Protein AF-A0A1A8RY24-F1 (afdb_monomer_lite)

InterPro domains:
  IPR001936 Ras GTPase-activating domain [PF00616] (1-47)
  IPR001936 Ras GTPase-activating domain [PS50018] (1-67)
  IPR008936 Rho GTPase activation protein [G3DSA:1.10.506.10] (1-67)
  IPR008936 Rho GTPase activation protein [SSF48350] (1-66)
  IPR039360 Ras GTPase-activating protein [PTHR10194] (1-67)

Sequence (67 aa):
RENTLATKAIDEYMKLVGQRYLIDTLGDFIKRLYNSAENCEVDPRKCPPAELSSNQQHLRETCQEVV

Radius of gyration: 17.1 Å; chains: 1; bounding box: 42×19×38 Å

pLDDT: mean 92.72, std 6.6, range [58.75, 97.81]

Structure (mmCIF, N/CA/C/O backbone):
data_AF-A0A1A8RY24-F1
#
_entry.id   AF-A0A1A8RY24-F1
#
loop_
_atom_site.group_PDB
_atom_site.id
_atom_site.type_symbol
_atom_site.label_atom_id
_atom_site.label_alt_id
_atom_site.label_comp_id
_atom_site.label_asym_id
_atom_site.label_entity_id
_atom_site.label_seq_id
_atom_site.pdbx_PDB_ins_code
_atom_site.Cartn_x
_atom_site.Cartn_y
_atom_site.Cartn_z
_atom_site.occupancy
_atom_site.B_iso_or_equiv
_atom_site.auth_seq_id
_atom_site.auth_comp_id
_atom_site.auth_asym_id
_atom_site.auth_atom_id
_atom_site.pdbx_PDB_model_num
ATOM 1 N N . ARG A 1 1 ? 19.346 -7.750 4.238 1.00 62.56 1 ARG A N 1
ATOM 2 C CA . ARG A 1 1 ? 20.343 -6.733 4.662 1.00 62.56 1 ARG A CA 1
ATOM 3 C C . ARG A 1 1 ? 20.329 -5.623 3.616 1.00 62.56 1 ARG A C 1
ATOM 5 O O . ARG A 1 1 ? 20.870 -5.829 2.543 1.00 62.56 1 ARG A O 1
ATOM 12 N N . GLU A 1 2 ? 19.682 -4.498 3.910 1.00 80.38 2 GLU A N 1
ATOM 13 C CA . GLU A 1 2 ? 19.376 -3.409 2.954 1.00 80.38 2 GLU A CA 1
ATOM 14 C C . GLU A 1 2 ? 20.569 -2.485 2.640 1.00 80.38 2 GLU A C 1
ATOM 16 O O . GLU A 1 2 ? 20.527 -1.679 1.716 1.00 80.38 2 GLU A O 1
ATOM 21 N N . ASN A 1 3 ? 21.681 -2.629 3.365 1.00 89.44 3 ASN A N 1
ATOM 22 C CA . ASN A 1 3 ? 22.818 -1.706 3.295 1.00 89.44 3 ASN A CA 1
ATOM 23 C C . ASN A 1 3 ? 23.881 -2.074 2.247 1.00 89.44 3 ASN A C 1
ATOM 25 O O . ASN A 1 3 ? 25.040 -1.690 2.392 1.00 89.44 3 ASN A O 1
ATOM 29 N N . THR A 1 4 ? 23.525 -2.822 1.204 1.00 95.81 4 THR A N 1
ATOM 30 C CA . THR A 1 4 ? 24.460 -3.131 0.110 1.00 95.81 4 THR A CA 1
ATOM 31 C C . THR A 1 4 ? 24.290 -2.151 -1.047 1.00 95.81 4 THR A C 1
ATOM 33 O O . THR A 1 4 ? 23.229 -1.553 -1.218 1.00 95.81 4 THR A O 1
ATOM 36 N N . LEU A 1 5 ? 25.326 -1.997 -1.874 1.00 95.25 5 LEU A N 1
ATOM 37 C CA . LEU A 1 5 ? 25.211 -1.228 -3.116 1.00 95.25 5 LEU A CA 1
ATOM 38 C C . LEU A 1 5 ? 24.143 -1.828 -4.043 1.00 95.25 5 LEU A C 1
ATOM 40 O O . LEU A 1 5 ? 23.366 -1.090 -4.637 1.00 95.25 5 LEU A O 1
ATOM 44 N N . ALA A 1 6 ? 24.081 -3.160 -4.120 1.00 96.38 6 ALA A N 1
ATOM 45 C CA . ALA A 1 6 ? 23.133 -3.871 -4.970 1.00 96.38 6 ALA A CA 1
ATOM 46 C C . ALA A 1 6 ? 21.676 -3.582 -4.582 1.00 96.38 6 ALA A C 1
ATOM 48 O O . ALA A 1 6 ? 20.873 -3.249 -5.446 1.00 96.38 6 ALA A O 1
ATOM 49 N N . THR A 1 7 ? 21.342 -3.645 -3.290 1.00 96.31 7 THR A N 1
ATOM 50 C CA . THR A 1 7 ? 19.980 -3.358 -2.808 1.00 96.31 7 THR A CA 1
ATOM 51 C C . THR A 1 7 ? 19.577 -1.912 -3.091 1.00 96.31 7 THR A C 1
ATOM 53 O O . THR A 1 7 ? 18.508 -1.683 -3.639 1.00 96.31 7 THR A O 1
ATOM 56 N N . LYS A 1 8 ? 20.475 -0.947 -2.853 1.00 95.75 8 LYS A N 1
ATOM 57 C CA . LYS A 1 8 ? 20.213 0.469 -3.166 1.00 95.75 8 LYS A CA 1
ATOM 58 C C . LYS A 1 8 ? 20.033 0.726 -4.663 1.00 95.75 8 LYS A C 1
ATOM 60 O O . LYS A 1 8 ? 19.168 1.501 -5.051 1.00 95.75 8 LYS A O 1
ATOM 65 N N . ALA A 1 9 ? 20.843 0.085 -5.506 1.00 96.25 9 ALA A N 1
ATOM 66 C CA . ALA A 1 9 ? 20.729 0.219 -6.956 1.00 96.25 9 ALA A CA 1
ATOM 67 C C . ALA A 1 9 ? 19.394 -0.337 -7.473 1.00 96.25 9 ALA A C 1
ATOM 69 O O . ALA A 1 9 ? 18.783 0.267 -8.353 1.00 96.25 9 ALA A O 1
ATOM 70 N N . ILE A 1 10 ? 18.924 -1.451 -6.904 1.00 96.12 10 ILE A N 1
ATOM 71 C CA . ILE A 1 10 ? 17.607 -2.013 -7.220 1.00 96.12 10 ILE A CA 1
ATOM 72 C C . ILE A 1 10 ? 16.494 -1.053 -6.786 1.00 96.12 10 ILE A C 1
ATOM 74 O O . ILE A 1 10 ? 15.602 -0.794 -7.587 1.00 96.12 10 ILE A O 1
ATOM 78 N N . ASP A 1 11 ? 16.559 -0.482 -5.580 1.00 95.25 11 ASP A N 1
ATOM 79 C CA . ASP A 1 11 ? 15.540 0.460 -5.095 1.00 95.25 11 ASP A CA 1
ATOM 80 C C . ASP A 1 11 ? 15.415 1.689 -6.006 1.00 95.25 11 ASP A C 1
ATOM 82 O O . ASP A 1 11 ? 14.310 2.066 -6.399 1.00 95.25 11 ASP A O 1
ATOM 86 N N . GLU A 1 12 ? 16.539 2.304 -6.384 1.00 96.19 12 GLU A N 1
ATOM 87 C CA . GLU A 1 12 ? 16.534 3.468 -7.278 1.00 96.19 12 GLU A CA 1
ATOM 88 C C . GLU A 1 12 ? 16.065 3.109 -8.691 1.00 96.19 12 GLU A C 1
ATOM 90 O O . GLU A 1 12 ? 15.295 3.858 -9.296 1.00 96.19 12 GLU A O 1
ATOM 95 N N . TYR A 1 13 ? 16.452 1.938 -9.204 1.00 97.19 13 TYR A N 1
ATOM 96 C CA . TYR A 1 13 ? 15.953 1.455 -10.488 1.00 97.19 13 TYR A CA 1
ATOM 97 C C . TYR A 1 13 ? 14.433 1.250 -10.461 1.00 97.19 13 TYR A C 1
ATOM 99 O O . TYR A 1 13 ? 13.735 1.744 -11.346 1.00 97.19 13 TYR A O 1
ATOM 107 N N . MET A 1 14 ? 13.905 0.591 -9.424 1.00 97.62 14 MET A N 1
ATOM 108 C CA . MET A 1 14 ? 12.467 0.357 -9.260 1.00 97.62 14 MET A CA 1
ATOM 109 C C . MET A 1 14 ? 11.682 1.663 -9.136 1.00 97.62 14 MET A C 1
ATOM 111 O O . MET A 1 14 ? 10.606 1.775 -9.719 1.00 97.62 14 MET A O 1
ATOM 115 N N . LYS A 1 15 ? 12.217 2.676 -8.443 1.00 96.25 15 LYS A N 1
ATOM 116 C CA . LYS A 1 15 ? 11.605 4.014 -8.405 1.00 96.25 15 LYS A CA 1
ATOM 117 C C . LYS A 1 15 ? 11.560 4.648 -9.793 1.00 96.25 15 LYS A C 1
ATOM 119 O O . LYS A 1 15 ? 10.514 5.158 -10.184 1.00 96.25 15 LYS A O 1
ATOM 124 N N . LEU A 1 16 ? 12.667 4.587 -10.538 1.00 97.00 16 LEU A N 1
ATOM 125 C CA . LEU A 1 16 ? 12.780 5.185 -11.868 1.00 97.00 16 LEU A CA 1
ATOM 126 C C . LEU A 1 16 ? 11.790 4.573 -12.866 1.00 97.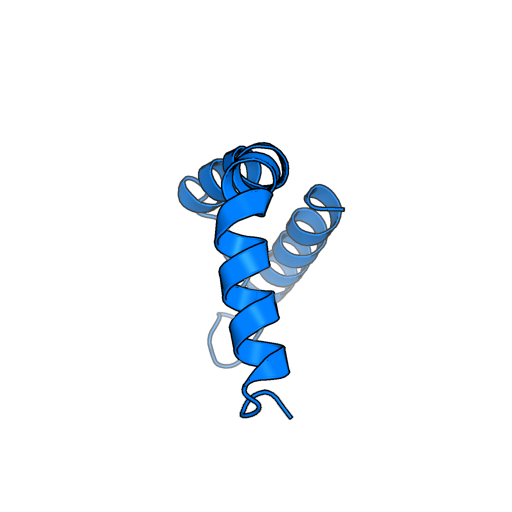00 16 LEU A C 1
ATOM 128 O O . LEU A 1 16 ? 11.109 5.307 -13.578 1.00 97.00 16 LEU A O 1
ATOM 132 N N . VAL A 1 17 ? 11.705 3.240 -12.932 1.00 97.81 17 VAL A N 1
ATOM 133 C CA . VAL A 1 17 ? 10.870 2.561 -13.941 1.00 97.81 17 VAL A CA 1
ATOM 134 C C . VAL A 1 17 ? 9.448 2.274 -13.458 1.00 97.81 17 VAL A C 1
ATOM 136 O O . VAL A 1 17 ? 8.525 2.186 -14.264 1.00 97.81 17 VAL A O 1
ATOM 139 N N . GLY A 1 18 ? 9.250 2.135 -12.147 1.00 97.56 18 GLY A N 1
ATOM 140 C CA . GLY A 1 18 ? 7.995 1.695 -11.542 1.00 97.56 18 GLY A CA 1
ATOM 141 C C . GLY A 1 18 ? 7.052 2.822 -11.133 1.00 97.56 18 GLY A C 1
ATOM 142 O O . GLY A 1 18 ? 5.909 2.534 -10.783 1.00 97.56 18 GLY A O 1
ATOM 143 N N . GLN A 1 19 ? 7.474 4.092 -11.186 1.00 96.00 19 GLN A N 1
ATOM 144 C CA . GLN A 1 19 ? 6.665 5.217 -10.699 1.00 96.00 19 GLN A CA 1
ATOM 145 C C . GLN A 1 19 ? 5.257 5.237 -11.304 1.00 96.00 19 GLN A C 1
ATOM 147 O O . GLN A 1 19 ? 4.274 5.391 -10.581 1.00 96.00 19 GLN A O 1
ATOM 152 N N . ARG A 1 20 ? 5.147 5.064 -12.627 1.00 96.69 20 ARG A N 1
ATOM 153 C CA . ARG A 1 20 ? 3.843 5.087 -13.298 1.00 96.69 20 ARG A CA 1
ATOM 154 C C . ARG A 1 20 ? 2.966 3.912 -12.869 1.00 96.69 20 ARG A C 1
ATOM 156 O O . ARG A 1 20 ? 1.814 4.128 -12.519 1.00 96.69 20 ARG A O 1
ATOM 163 N N . TYR A 1 21 ? 3.534 2.708 -12.830 1.00 97.19 21 TYR A N 1
ATOM 164 C CA . TYR A 1 21 ? 2.841 1.504 -12.371 1.00 97.19 21 TYR A CA 1
ATOM 165 C C . TYR A 1 21 ? 2.328 1.654 -10.933 1.00 97.19 21 TYR A C 1
ATOM 167 O O . TYR A 1 21 ? 1.181 1.322 -10.653 1.00 97.19 21 TYR A O 1
ATOM 175 N N . LEU A 1 22 ? 3.146 2.206 -10.032 1.00 96.88 22 LEU A N 1
ATOM 176 C CA . LEU A 1 22 ? 2.769 2.425 -8.637 1.00 96.88 22 LEU A CA 1
ATOM 177 C C . LEU A 1 22 ? 1.586 3.395 -8.512 1.00 96.88 22 LEU A C 1
ATOM 179 O O . LEU A 1 22 ? 0.646 3.123 -7.767 1.00 96.88 22 LEU A O 1
ATOM 183 N N . ILE A 1 23 ? 1.620 4.509 -9.253 1.00 96.25 23 ILE A N 1
ATOM 184 C CA . ILE A 1 23 ? 0.530 5.495 -9.269 1.00 96.25 23 ILE A CA 1
ATOM 185 C C . ILE A 1 23 ? -0.744 4.884 -9.855 1.00 96.25 23 ILE A C 1
ATOM 187 O O . ILE A 1 23 ? -1.811 5.065 -9.280 1.00 96.25 23 ILE A O 1
ATOM 191 N N . ASP A 1 24 ? -0.642 4.154 -10.962 1.00 96.44 24 ASP A N 1
ATOM 192 C CA . ASP A 1 24 ? -1.807 3.567 -11.630 1.00 96.44 24 ASP A CA 1
ATOM 193 C C . ASP A 1 24 ? -2.428 2.427 -10.804 1.00 96.44 24 ASP A C 1
ATOM 195 O O . ASP A 1 24 ? -3.642 2.251 -10.818 1.00 96.44 24 ASP A O 1
ATOM 199 N N . THR A 1 25 ? -1.616 1.684 -10.045 1.00 95.38 25 THR A N 1
ATOM 200 C CA . THR A 1 25 ? -2.084 0.555 -9.223 1.00 95.38 25 THR A CA 1
ATOM 201 C C . THR A 1 25 ? -2.660 1.012 -7.881 1.00 95.38 25 THR A C 1
ATOM 203 O O . THR A 1 25 ? -3.708 0.532 -7.465 1.00 95.38 25 THR A O 1
ATOM 206 N N . LEU A 1 26 ? -1.985 1.932 -7.178 1.00 96.25 26 LEU A N 1
ATOM 207 C CA . LEU A 1 26 ? -2.328 2.293 -5.792 1.00 96.25 26 LEU A CA 1
ATOM 208 C C . LEU A 1 26 ? -2.807 3.737 -5.624 1.00 96.25 26 LEU A C 1
ATOM 210 O O . LEU A 1 26 ? -3.342 4.088 -4.573 1.00 96.25 26 LEU A O 1
ATOM 214 N N . GLY A 1 27 ? -2.608 4.599 -6.620 1.00 95.31 27 GLY A N 1
ATOM 215 C CA . GLY A 1 27 ? -2.817 6.038 -6.478 1.00 95.31 27 GLY A CA 1
ATOM 216 C C . GLY A 1 27 ? -4.257 6.407 -6.139 1.00 95.31 27 GLY A C 1
ATOM 217 O O . GLY A 1 27 ? -4.482 7.228 -5.251 1.00 95.31 27 GLY A O 1
ATOM 218 N N . ASP A 1 28 ? -5.238 5.792 -6.797 1.00 94.62 28 ASP A N 1
ATOM 219 C CA . ASP A 1 28 ? -6.648 6.086 -6.524 1.00 94.62 28 ASP A CA 1
ATOM 220 C C . ASP A 1 28 ? -7.116 5.509 -5.188 1.00 94.62 28 ASP A C 1
ATOM 222 O O . ASP A 1 28 ? -7.868 6.166 -4.466 1.00 94.62 28 ASP A O 1
ATOM 226 N N . PHE A 1 29 ? -6.610 4.337 -4.804 1.00 94.31 29 PHE A N 1
ATOM 227 C CA . PHE A 1 29 ? -6.852 3.766 -3.482 1.00 94.31 29 PHE A CA 1
ATOM 228 C C . PHE A 1 29 ? -6.325 4.683 -2.364 1.00 94.31 29 PHE A C 1
ATOM 230 O O . PHE A 1 29 ? -7.065 5.028 -1.444 1.00 94.31 29 PHE A O 1
ATOM 237 N N . ILE A 1 30 ? -5.085 5.170 -2.483 1.00 94.62 30 ILE A N 1
ATOM 238 C CA . ILE A 1 30 ? -4.484 6.087 -1.502 1.00 94.62 30 ILE A CA 1
ATOM 239 C C . ILE A 1 30 ? -5.270 7.402 -1.412 1.00 94.62 30 ILE A C 1
ATOM 241 O O . ILE A 1 30 ? -5.496 7.901 -0.312 1.00 94.62 30 ILE A O 1
ATOM 245 N N . LYS A 1 31 ? -5.729 7.964 -2.541 1.00 94.88 31 LYS A N 1
ATOM 246 C CA . LYS A 1 31 ? -6.576 9.172 -2.528 1.00 94.88 31 LYS A CA 1
ATOM 247 C C . LYS A 1 31 ? -7.895 8.937 -1.791 1.00 94.88 31 LYS A C 1
ATOM 249 O O . LYS A 1 31 ? -8.325 9.813 -1.047 1.00 94.88 31 LYS A O 1
ATOM 254 N N . ARG A 1 32 ? -8.541 7.781 -1.995 1.00 93.12 32 ARG A N 1
ATOM 255 C CA . ARG A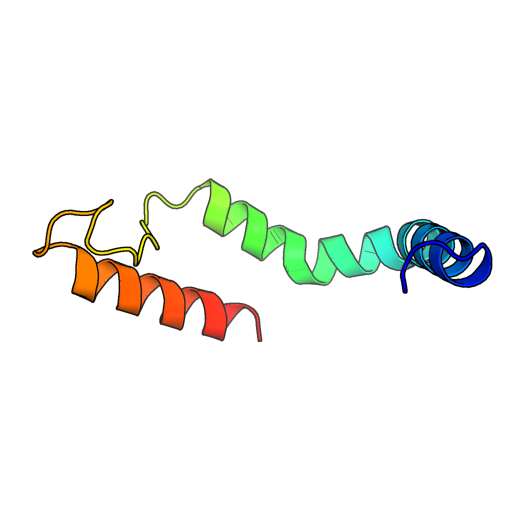 1 32 ? -9.773 7.423 -1.272 1.00 93.12 32 ARG A CA 1
ATOM 256 C C . ARG A 1 32 ? -9.519 7.329 0.227 1.00 93.12 32 ARG A C 1
ATOM 258 O O . ARG A 1 32 ? -10.258 7.949 0.982 1.00 93.12 32 ARG A O 1
ATOM 265 N N . LEU A 1 33 ? -8.446 6.653 0.637 1.00 92.75 33 LEU A N 1
ATOM 266 C CA . LEU A 1 33 ? -8.052 6.581 2.044 1.00 92.75 33 LEU A CA 1
ATOM 267 C C . LEU A 1 33 ? -7.789 7.952 2.656 1.00 92.75 33 LEU A C 1
ATOM 269 O O . LEU A 1 33 ? -8.263 8.228 3.749 1.00 92.75 33 LEU A O 1
ATOM 273 N N . TYR A 1 34 ? -7.068 8.822 1.949 1.00 92.38 34 TYR A N 1
ATOM 274 C CA . TYR A 1 34 ? -6.760 10.165 2.440 1.00 92.38 34 TYR A CA 1
ATOM 275 C C . TYR A 1 34 ? -8.018 11.015 2.674 1.00 92.38 34 TYR A C 1
ATOM 277 O O . TYR A 1 34 ? -8.041 11.860 3.564 1.00 92.38 34 TYR A O 1
ATOM 285 N N . ASN A 1 35 ? -9.062 10.785 1.877 1.00 93.38 35 ASN A N 1
ATOM 286 C CA . ASN A 1 35 ? -10.341 11.479 1.999 1.00 93.38 35 ASN A CA 1
ATOM 287 C C . ASN A 1 35 ? -11.329 10.771 2.946 1.00 93.38 35 ASN A C 1
ATOM 289 O O . ASN A 1 35 ? -12.376 11.344 3.247 1.00 93.38 35 ASN A O 1
ATOM 293 N N . SER A 1 36 ? -11.033 9.544 3.390 1.00 89.00 36 SER A N 1
ATOM 294 C CA . SER A 1 36 ? -11.851 8.807 4.357 1.00 89.00 36 SER A CA 1
ATOM 295 C C . SER A 1 36 ? -11.593 9.323 5.775 1.00 89.00 36 SER A C 1
ATOM 297 O O . SER A 1 36 ? -10.472 9.678 6.134 1.00 89.00 36 SER A O 1
ATOM 299 N N . ALA A 1 37 ? -12.644 9.357 6.596 1.00 86.44 37 ALA A N 1
ATOM 300 C CA . ALA A 1 37 ? -12.550 9.638 8.030 1.00 86.44 37 ALA A CA 1
ATOM 301 C C . ALA A 1 37 ? -12.520 8.348 8.875 1.00 86.44 37 ALA A C 1
ATOM 303 O O . ALA A 1 37 ? -12.625 8.408 10.101 1.00 86.44 37 ALA A O 1
ATOM 304 N N . GLU A 1 38 ? -12.426 7.180 8.234 1.00 87.44 38 GLU A N 1
ATOM 305 C CA . GLU A 1 38 ? -12.456 5.881 8.901 1.00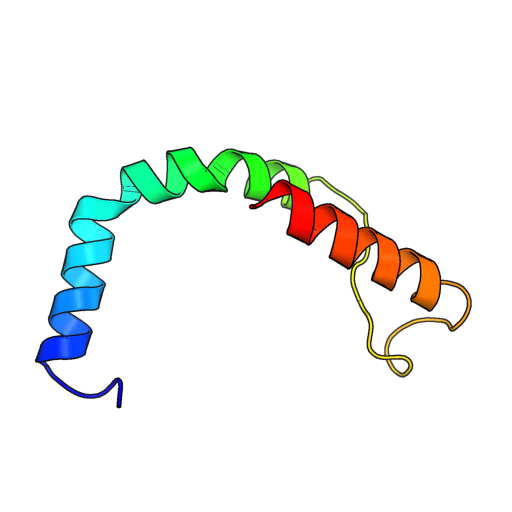 87.44 38 GLU A CA 1
ATOM 306 C C . GLU A 1 38 ? -11.155 5.611 9.660 1.00 87.44 38 GLU A C 1
ATOM 308 O O . GLU A 1 38 ? -10.046 5.746 9.140 1.00 87.44 38 GLU A O 1
ATOM 313 N N . ASN A 1 39 ? -11.297 5.200 10.920 1.00 88.62 39 ASN A N 1
ATOM 314 C CA . ASN A 1 39 ? -10.176 4.846 11.775 1.00 88.62 39 ASN A CA 1
ATOM 315 C C . ASN A 1 39 ? -9.869 3.345 11.659 1.00 88.62 39 ASN A C 1
ATOM 317 O O . ASN A 1 39 ? -10.773 2.510 11.660 1.00 88.62 39 ASN A O 1
ATOM 321 N N . CYS A 1 40 ? -8.583 3.012 11.592 1.00 93.25 40 CYS A N 1
ATOM 322 C CA . CYS A 1 40 ? -8.065 1.643 11.558 1.00 93.25 40 CYS A CA 1
ATOM 323 C C . CYS A 1 40 ? -7.158 1.335 12.765 1.00 93.25 40 CYS A C 1
ATOM 325 O O . CYS A 1 40 ? -6.394 0.372 12.737 1.00 93.25 40 CYS A O 1
ATOM 327 N N . GLU A 1 41 ? -7.187 2.160 13.819 1.00 95.31 41 GLU A N 1
ATOM 328 C CA . GLU A 1 41 ? -6.395 1.939 15.031 1.00 95.31 41 GLU A CA 1
ATOM 329 C C . GLU A 1 41 ? -6.898 0.705 15.790 1.00 95.31 41 GLU A C 1
ATOM 331 O O . GLU A 1 41 ? -8.060 0.634 16.200 1.00 95.31 41 GLU A O 1
ATOM 336 N N . VAL A 1 42 ? -5.997 -0.259 15.988 1.00 95.31 42 VAL A N 1
ATOM 337 C CA . 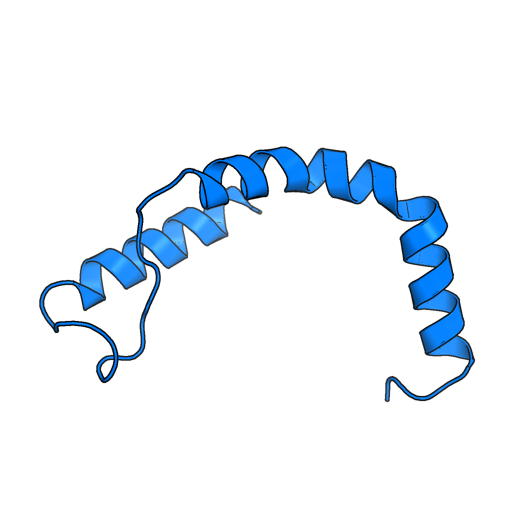VAL A 1 42 ? -6.293 -1.557 16.609 1.00 95.31 42 VAL A CA 1
ATOM 338 C C . VAL A 1 42 ? -5.570 -1.777 17.939 1.00 95.31 42 VAL A C 1
ATOM 340 O O . VAL A 1 42 ? -5.801 -2.812 18.564 1.00 95.31 42 VAL A O 1
ATOM 343 N N . ASP A 1 43 ? -4.706 -0.857 18.400 1.00 94.62 43 ASP A N 1
ATOM 344 C CA . ASP A 1 43 ? -4.142 -0.924 19.756 1.00 94.62 43 ASP A CA 1
ATOM 345 C C . ASP A 1 43 ? -5.237 -0.549 20.776 1.00 94.62 43 ASP A C 1
ATOM 347 O O . ASP A 1 43 ? -5.676 0.609 20.806 1.00 94.62 43 ASP A O 1
ATOM 351 N N . PRO A 1 44 ? -5.658 -1.469 21.669 1.00 92.81 44 PRO A N 1
ATOM 352 C CA . PRO A 1 44 ? -6.694 -1.190 22.666 1.00 92.81 44 PRO A CA 1
ATOM 353 C C . PRO A 1 44 ? -6.320 -0.079 23.656 1.00 92.81 44 PRO A C 1
ATOM 355 O O . PRO A 1 44 ? -7.177 0.420 24.376 1.00 92.81 44 PRO A O 1
ATOM 358 N N . ARG A 1 45 ? -5.038 0.306 23.730 1.00 94.75 45 ARG A N 1
ATOM 359 C CA . ARG A 1 45 ? -4.562 1.407 24.584 1.00 94.75 45 ARG A CA 1
ATOM 360 C C . ARG A 1 45 ? -4.662 2.774 23.907 1.00 94.75 45 ARG A C 1
ATOM 362 O O . ARG A 1 45 ? -4.462 3.784 24.576 1.00 94.75 45 ARG A O 1
ATOM 369 N N . LYS A 1 46 ? -4.918 2.813 22.596 1.00 93.69 46 LYS A N 1
ATOM 370 C CA . LYS A 1 46 ? -4.969 4.038 21.782 1.00 93.69 46 LYS A CA 1
ATOM 371 C C . LYS A 1 46 ? -6.368 4.377 21.273 1.00 93.69 46 LYS A C 1
ATOM 373 O O . LYS A 1 46 ? -6.546 5.455 20.715 1.00 93.69 46 LYS A O 1
ATOM 378 N N . CYS A 1 47 ? -7.346 3.493 21.463 1.00 90.81 47 CYS A N 1
ATOM 379 C CA . CYS A 1 47 ? -8.726 3.710 21.039 1.00 90.81 47 CYS A CA 1
ATOM 380 C C . CYS A 1 47 ? -9.733 3.291 22.128 1.00 90.81 47 CYS A C 1
ATOM 382 O O . CYS A 1 47 ? -9.432 2.418 22.949 1.00 90.81 47 CYS A O 1
ATOM 384 N N . PRO A 1 48 ? -10.933 3.900 22.163 1.00 92.44 48 PRO A N 1
ATOM 385 C CA . PRO A 1 48 ? -12.010 3.458 23.040 1.00 92.44 48 PRO A CA 1
ATOM 386 C C . PRO A 1 48 ? -12.421 2.002 22.743 1.00 92.44 48 PRO A C 1
ATOM 388 O O . PRO A 1 48 ? -12.539 1.631 21.573 1.00 92.44 48 PRO A O 1
ATOM 391 N N . PRO A 1 49 ? -12.748 1.178 23.760 1.00 90.69 49 PRO A N 1
ATOM 392 C CA . PRO A 1 49 ? -13.156 -0.216 23.543 1.00 90.69 49 PRO A CA 1
ATOM 393 C C . PRO A 1 49 ? -14.368 -0.385 22.616 1.00 90.69 49 PRO A C 1
ATOM 395 O O . PRO A 1 49 ? -14.476 -1.394 21.925 1.00 90.69 49 PRO A O 1
ATOM 398 N N . ALA A 1 50 ? -15.267 0.605 22.589 1.00 91.94 50 ALA A N 1
ATOM 399 C CA . ALA A 1 50 ? -16.451 0.607 21.731 1.00 91.94 50 ALA A CA 1
ATOM 400 C C . ALA A 1 50 ? -16.115 0.740 20.234 1.00 91.94 50 ALA A C 1
ATOM 402 O O . ALA A 1 50 ? -16.865 0.248 19.397 1.00 91.94 50 ALA A O 1
ATOM 403 N N . GLU A 1 51 ? -14.988 1.371 19.897 1.00 93.19 51 GLU A N 1
ATOM 404 C CA . GLU A 1 51 ? -14.563 1.610 18.511 1.00 93.19 51 GLU A CA 1
ATOM 405 C C . GLU A 1 51 ? -13.634 0.507 17.993 1.00 93.19 51 GLU A C 1
ATOM 407 O O . GLU A 1 51 ? -13.549 0.286 16.788 1.00 93.19 51 GLU A O 1
ATOM 412 N N . LEU A 1 52 ? -12.984 -0.243 18.892 1.00 94.31 52 LEU A N 1
ATOM 413 C CA . LEU A 1 52 ? -11.972 -1.242 18.545 1.00 94.31 52 LEU A CA 1
ATOM 414 C C . LEU A 1 52 ? -12.476 -2.287 17.536 1.00 94.31 52 LEU A C 1
ATOM 416 O O . LEU A 1 52 ? -11.773 -2.604 16.579 1.00 94.31 52 LEU A O 1
ATOM 420 N N . SER A 1 53 ? -13.690 -2.814 17.724 1.00 94.06 53 SER A N 1
ATOM 421 C CA . SER A 1 53 ? -14.257 -3.809 16.801 1.00 94.06 53 SER A CA 1
ATOM 422 C C . SER A 1 53 ? -14.547 -3.212 15.423 1.00 94.06 53 SER A C 1
ATOM 424 O O . SER A 1 53 ? -14.301 -3.869 14.415 1.00 94.06 53 SER A O 1
ATOM 426 N N . SER A 1 54 ? -15.047 -1.973 15.379 1.00 94.75 54 SER A N 1
ATOM 427 C CA . SER A 1 54 ? -15.321 -1.268 14.122 1.00 94.75 54 SER A CA 1
ATOM 428 C C . SER A 1 54 ? -14.022 -0.982 13.374 1.00 94.75 54 SER A C 1
ATOM 430 O O . SER A 1 54 ? -13.915 -1.2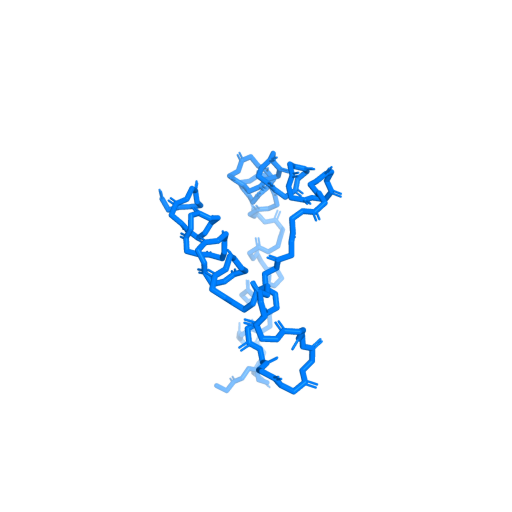85 12.192 1.00 94.75 54 SER A O 1
ATOM 432 N N . ASN A 1 55 ? -12.997 -0.489 14.074 1.00 95.19 55 ASN A N 1
ATOM 433 C CA . ASN A 1 55 ? -11.697 -0.182 13.479 1.00 95.19 55 ASN A CA 1
ATOM 434 C C . ASN A 1 55 ? -11.001 -1.439 12.939 1.00 95.19 55 ASN A C 1
ATOM 436 O O . ASN A 1 55 ? -10.374 -1.404 11.882 1.00 95.19 55 ASN A O 1
ATOM 440 N N . GLN A 1 56 ? -11.124 -2.573 13.639 1.00 94.81 56 GLN A N 1
ATOM 441 C CA . GLN A 1 56 ? -10.619 -3.861 13.155 1.00 94.81 56 GLN A CA 1
ATOM 442 C C . GLN A 1 56 ? -11.332 -4.323 11.883 1.00 94.81 56 GLN A C 1
ATOM 444 O O . GLN A 1 56 ? -10.693 -4.923 11.017 1.00 94.81 56 GLN A O 1
ATOM 449 N N . GLN A 1 57 ? -12.640 -4.081 11.778 1.00 95.06 57 GLN A N 1
ATOM 450 C CA . GLN A 1 57 ? -13.405 -4.388 10.577 1.00 95.06 57 GLN A CA 1
ATOM 451 C C . GLN A 1 57 ? -12.983 -3.482 9.414 1.00 95.06 57 GLN A C 1
ATOM 453 O O . GLN A 1 57 ? -12.598 -4.012 8.373 1.00 95.06 57 GLN A O 1
ATOM 458 N N . HIS A 1 58 ? -12.929 -2.162 9.621 1.00 94.12 58 HIS A N 1
ATOM 459 C CA . HIS A 1 58 ? -12.483 -1.208 8.601 1.00 94.12 58 HIS A CA 1
ATOM 460 C C . HIS A 1 58 ? -11.081 -1.537 8.077 1.00 94.12 58 HIS A C 1
ATOM 462 O O . HIS A 1 58 ? -10.863 -1.542 6.868 1.00 94.12 58 HIS A O 1
ATOM 468 N N . LEU A 1 59 ? -10.140 -1.889 8.964 1.00 94.50 59 LEU A N 1
ATOM 469 C CA . LEU A 1 59 ? -8.796 -2.308 8.561 1.00 94.50 59 LEU A CA 1
ATOM 470 C C . LEU A 1 59 ? -8.838 -3.540 7.642 1.00 94.50 59 LEU A C 1
ATOM 472 O O . LEU A 1 59 ? -8.128 -3.584 6.641 1.00 94.50 59 LEU A O 1
ATOM 476 N N . ARG A 1 60 ? -9.666 -4.544 7.960 1.00 94.75 60 ARG A N 1
ATOM 477 C CA . ARG A 1 60 ? -9.783 -5.767 7.145 1.00 94.75 60 ARG A CA 1
ATOM 478 C C . ARG A 1 60 ? -10.398 -5.490 5.780 1.00 94.75 60 ARG A C 1
ATOM 480 O O . ARG A 1 60 ? -9.867 -5.988 4.792 1.00 94.75 60 ARG A O 1
ATOM 487 N N . GLU A 1 61 ? -11.484 -4.727 5.736 1.00 93.00 61 GLU A N 1
ATOM 488 C CA . GLU A 1 61 ? -12.171 -4.352 4.494 1.00 93.00 61 GLU A CA 1
ATOM 489 C C . GLU A 1 61 ? -11.232 -3.542 3.596 1.00 93.00 61 GLU A C 1
ATOM 491 O O . GLU A 1 61 ? -10.984 -3.919 2.452 1.00 93.00 61 GLU A O 1
ATOM 496 N N . THR A 1 62 ? -10.580 -2.530 4.171 1.00 92.44 62 THR A N 1
ATOM 497 C CA . THR A 1 62 ? -9.563 -1.718 3.496 1.00 92.44 62 THR A CA 1
ATOM 498 C C . THR A 1 62 ? -8.440 -2.578 2.917 1.00 92.44 62 THR A C 1
ATOM 500 O O . THR A 1 62 ? -8.043 -2.385 1.772 1.00 92.44 62 THR A O 1
ATOM 503 N N . CYS A 1 63 ? -7.916 -3.549 3.673 1.00 92.50 63 CYS A N 1
ATOM 504 C CA . CYS A 1 63 ? -6.873 -4.445 3.175 1.00 92.50 63 CYS A CA 1
ATOM 505 C C . CYS A 1 63 ? -7.353 -5.369 2.049 1.00 92.50 63 CYS A C 1
ATOM 507 O O . CYS A 1 63 ? -6.540 -5.733 1.206 1.00 92.50 63 CYS A O 1
ATOM 509 N N . GLN A 1 64 ? -8.627 -5.764 2.026 1.00 90.88 64 GLN A N 1
ATOM 510 C CA . GLN A 1 64 ? -9.178 -6.605 0.960 1.00 90.88 64 GLN A CA 1
ATOM 511 C C . GLN A 1 64 ? -9.352 -5.839 -0.352 1.00 90.88 64 GLN A C 1
ATOM 513 O O . GLN A 1 64 ? -9.161 -6.423 -1.410 1.00 90.88 64 GLN A O 1
ATOM 518 N N . GLU A 1 65 ? -9.663 -4.543 -0.298 1.00 85.62 65 GLU A N 1
ATOM 519 C CA . GLU A 1 65 ? -9.814 -3.715 -1.502 1.00 85.62 65 GLU A CA 1
ATOM 520 C C . GLU A 1 65 ? -8.505 -3.464 -2.268 1.00 85.62 65 GLU A C 1
ATOM 522 O O . GLU A 1 65 ? -8.543 -3.083 -3.436 1.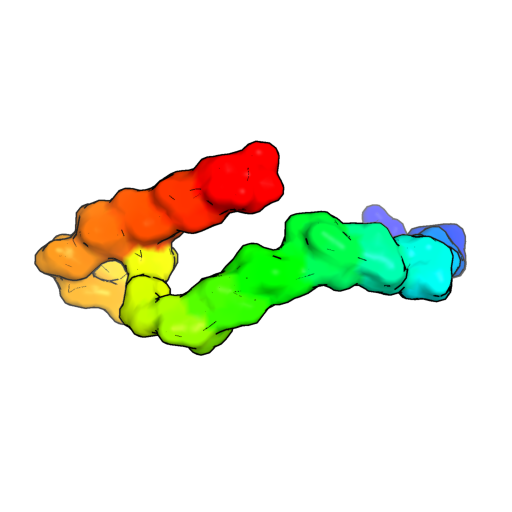00 85.62 65 GLU A O 1
ATOM 527 N N . VAL A 1 66 ? -7.353 -3.626 -1.612 1.00 81.56 66 VAL A N 1
ATOM 528 C CA . VAL A 1 66 ? -6.022 -3.384 -2.205 1.00 81.56 66 VAL A CA 1
ATOM 529 C C . VAL A 1 66 ? -5.478 -4.607 -2.951 1.00 81.56 66 VAL A C 1
ATOM 531 O O . VAL A 1 66 ? -4.491 -4.475 -3.674 1.00 81.56 66 VAL A O 1
ATOM 534 N N . VAL A 1 67 ? -6.080 -5.786 -2.756 1.00 58.75 67 VAL A N 1
ATOM 535 C CA . VAL A 1 67 ? -5.579 -7.086 -3.243 1.00 58.75 67 VAL A CA 1
ATOM 536 C C . VAL A 1 67 ? -6.193 -7.475 -4.582 1.00 58.75 67 VAL A C 1
ATOM 538 O O . VAL A 1 67 ? -7.431 -7.390 -4.720 1.00 58.75 67 VAL A O 1
#

Secondary structure (DSSP, 8-state):
---SHHHHHHHHHHHHHHHHHHHHHHHHHHHHHHH--------TTTS-HHHHHHHHHHHHHHHHHT-

Organism: NCBI:txid451742

Foldseek 3Di:
DCPDPVNVVVVVVCCVPVVVVCCVLCVVLVVVVVPDPQAQDQPCVVDPPVCNVVSVVVVVVSVVVSD